Protein AF-A0AAF0TPI8-F1 (afdb_monomer_lite)

Secondary structure (DSSP, 8-state):
-HHHH----PPPP-TTSPPPHHHHHHHHHHHH-TT-HHHHHHHHHHHHHHHHHH-HHHHHHHHHHHHHHHHHHHHTT-

Foldseek 3Di:
DVVVLLQADDQDADPVRHGDPVSVVVRCCCQPPPPRPSVVSNVVSNVVCCCQVVPPCNVVVVVVVVVVVVVVVVVVVD

Structure (mmCIF, N/CA/C/O backbone):
data_AF-A0AAF0TPI8-F1
#
_entry.id   AF-A0AAF0TPI8-F1
#
loop_
_atom_site.group_PDB
_atom_site.id
_atom_site.type_symbol
_atom_site.label_atom_id
_atom_site.label_alt_id
_atom_site.label_comp_id
_atom_site.label_asym_id
_atom_site.label_entity_id
_atom_site.label_seq_id
_atom_site.pdbx_PDB_ins_code
_atom_site.Cartn_x
_atom_site.Cartn_y
_atom_site.Cartn_z
_atom_site.occupancy
_atom_site.B_iso_or_equiv
_atom_site.auth_seq_id
_atom_site.auth_comp_id
_atom_site.auth_asym_id
_atom_site.auth_atom_id
_atom_site.pdbx_PDB_model_num
ATOM 1 N N . MET A 1 1 ? 0.218 10.872 -7.392 1.00 42.06 1 MET A N 1
ATOM 2 C CA . MET A 1 1 ? 0.013 9.456 -7.789 1.00 42.06 1 MET A CA 1
ATOM 3 C C . MET A 1 1 ? -0.650 8.630 -6.689 1.00 42.06 1 MET A C 1
ATOM 5 O O . MET A 1 1 ? -1.527 7.841 -7.012 1.00 42.06 1 MET A O 1
ATOM 9 N N . GLU A 1 2 ? -0.302 8.829 -5.414 1.00 47.12 2 GLU A N 1
ATOM 10 C CA . GLU A 1 2 ? -0.821 8.042 -4.276 1.00 47.12 2 GLU A CA 1
ATOM 11 C C . GLU A 1 2 ? -2.356 8.010 -4.166 1.00 47.12 2 GLU A C 1
ATOM 13 O O . GLU A 1 2 ? -2.936 6.951 -3.933 1.00 47.12 2 GLU A O 1
ATOM 18 N N . GLN A 1 3 ? -3.034 9.122 -4.462 1.00 56.88 3 GLN A N 1
ATOM 19 C CA . GLN A 1 3 ? -4.500 9.204 -4.391 1.00 56.88 3 GLN A CA 1
ATOM 20 C C . GLN A 1 3 ? -5.237 8.386 -5.472 1.00 56.88 3 GLN A C 1
ATOM 22 O O . GLN A 1 3 ? -6.421 8.091 -5.313 1.00 56.88 3 GLN A O 1
ATOM 27 N N . HIS A 1 4 ? -4.567 7.981 -6.560 1.00 71.69 4 HIS A N 1
ATOM 28 C CA . HIS A 1 4 ? -5.207 7.210 -7.636 1.00 71.69 4 HIS A CA 1
ATOM 29 C C . HIS A 1 4 ? -5.125 5.699 -7.424 1.00 71.69 4 HIS A C 1
ATOM 31 O O . HIS A 1 4 ? -6.013 4.976 -7.873 1.00 71.69 4 HIS A O 1
ATOM 37 N N . LEU A 1 5 ? -4.085 5.219 -6.735 1.00 86.75 5 LEU A N 1
ATOM 38 C CA . LEU A 1 5 ? -3.851 3.785 -6.575 1.00 86.75 5 LEU A CA 1
ATOM 39 C C . LEU A 1 5 ? -4.759 3.157 -5.522 1.00 86.75 5 LEU A C 1
ATOM 41 O O . LEU A 1 5 ? -5.006 1.965 -5.615 1.00 86.75 5 LEU A O 1
ATOM 45 N N . LYS A 1 6 ? -5.253 3.926 -4.540 1.00 90.12 6 LYS A N 1
ATOM 46 C CA . LYS A 1 6 ? -6.160 3.449 -3.475 1.00 90.12 6 LYS A CA 1
ATOM 47 C C . LYS A 1 6 ? -5.666 2.174 -2.765 1.00 90.12 6 LYS A C 1
ATOM 49 O O . LYS A 1 6 ? -6.454 1.301 -2.420 1.00 90.12 6 LYS A O 1
ATOM 54 N N . VAL A 1 7 ? -4.353 2.065 -2.555 1.00 92.19 7 VAL A N 1
ATOM 55 C CA . VAL A 1 7 ? -3.694 0.904 -1.918 1.00 92.19 7 VAL A CA 1
ATOM 56 C C . VAL A 1 7 ? -3.443 1.082 -0.418 1.00 92.19 7 VAL A C 1
ATOM 58 O O . VAL A 1 7 ? -2.881 0.195 0.218 1.00 92.19 7 VAL A O 1
ATOM 61 N N . GLY A 1 8 ? -3.853 2.211 0.159 1.00 93.00 8 GLY A N 1
ATOM 62 C CA . GLY A 1 8 ? -3.655 2.520 1.569 1.00 93.00 8 GLY A CA 1
ATOM 63 C C . GLY A 1 8 ? -4.512 3.694 2.026 1.00 93.00 8 GLY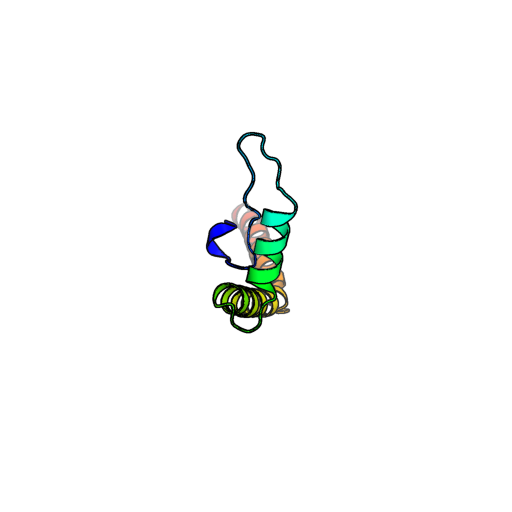 A C 1
ATOM 64 O O . GLY A 1 8 ? -5.257 4.277 1.237 1.00 93.00 8 GLY A O 1
ATOM 65 N N . VAL A 1 9 ? -4.395 4.019 3.311 1.00 94.12 9 VAL A N 1
ATOM 66 C CA . VAL A 1 9 ? -5.031 5.181 3.938 1.00 94.12 9 VAL A CA 1
ATOM 67 C C . VAL A 1 9 ? -3.960 6.043 4.589 1.00 94.12 9 VAL A C 1
ATOM 69 O O . VAL A 1 9 ? -2.959 5.524 5.083 1.00 94.12 9 VAL A O 1
ATOM 72 N N . GLU A 1 10 ? -4.186 7.347 4.601 1.00 93.50 10 GLU A N 1
ATOM 73 C CA . GLU A 1 10 ? -3.333 8.297 5.302 1.00 93.50 10 GLU A CA 1
ATOM 74 C C . GLU A 1 10 ? -3.885 8.554 6.708 1.00 93.50 10 GLU A C 1
ATOM 76 O O . GLU A 1 10 ? -5.099 8.548 6.927 1.00 93.50 10 GLU A O 1
ATOM 81 N N . VAL A 1 11 ? -2.990 8.734 7.680 1.00 95.88 11 VAL A N 1
ATOM 82 C CA . VAL A 1 11 ? -3.379 9.096 9.045 1.00 95.88 11 VAL A CA 1
ATOM 83 C C . VAL A 1 11 ? -3.559 10.606 9.099 1.00 95.88 11 VAL A C 1
ATOM 85 O O . VAL A 1 11 ? -2.628 11.341 8.786 1.00 95.88 11 VAL A O 1
ATOM 88 N N . GLU A 1 12 ? -4.731 11.064 9.536 1.00 94.50 12 GLU A N 1
ATOM 89 C CA . GLU A 1 12 ? -4.979 12.491 9.743 1.00 94.50 12 GLU A CA 1
ATOM 90 C C . GLU A 1 12 ? -4.012 13.066 10.785 1.00 94.50 12 GLU A C 1
ATOM 92 O O . GLU A 1 12 ? -3.921 12.577 11.921 1.00 94.50 12 GLU A O 1
ATOM 97 N N . LYS A 1 13 ? -3.315 14.127 10.389 1.00 94.44 13 LYS A N 1
ATOM 98 C CA . LYS A 1 13 ? -2.410 14.898 11.236 1.00 94.44 13 LYS A CA 1
ATOM 99 C C . LYS A 1 13 ? -3.062 16.208 11.668 1.00 94.44 13 LYS A C 1
ATOM 101 O O . LYS A 1 13 ? -3.984 16.695 11.016 1.00 94.44 13 LYS A O 1
ATOM 106 N N . ASP A 1 14 ? -2.591 16.748 12.781 1.00 90.75 14 ASP A N 1
ATOM 107 C CA . ASP A 1 14 ? -2.965 18.071 13.258 1.00 90.75 14 ASP A CA 1
ATOM 108 C C . ASP A 1 14 ? -2.207 19.185 12.514 1.00 90.75 14 ASP A C 1
ATOM 110 O O . ASP A 1 14 ? -1.410 18.955 11.602 1.00 90.75 14 ASP A O 1
ATOM 114 N N . GLU A 1 15 ? -2.469 20.422 12.921 1.00 88.81 15 GLU A N 1
ATOM 115 C CA . GLU A 1 15 ? -1.852 21.638 12.388 1.00 88.81 15 GLU A CA 1
ATOM 116 C C . GLU A 1 15 ? -0.326 21.729 12.594 1.00 88.81 15 GLU A C 1
ATOM 118 O O . GLU A 1 15 ? 0.331 22.509 11.906 1.00 88.81 15 GLU A O 1
ATOM 123 N N . ASN A 1 16 ? 0.256 20.898 13.466 1.00 92.50 16 ASN A N 1
ATOM 124 C CA . ASN A 1 16 ? 1.702 20.782 13.679 1.00 92.50 16 ASN A CA 1
ATOM 125 C C . ASN A 1 16 ? 2.323 19.597 12.913 1.00 92.50 16 ASN A C 1
ATOM 127 O O . ASN A 1 16 ? 3.461 19.219 13.196 1.00 92.50 16 ASN A O 1
ATOM 131 N N . ASP A 1 17 ? 1.589 18.994 11.972 1.00 89.81 17 ASP A N 1
ATOM 132 C CA . ASP A 1 17 ? 1.990 17.797 11.216 1.00 89.81 17 ASP A CA 1
ATOM 133 C C . ASP A 1 17 ? 2.255 16.564 12.113 1.00 89.81 17 ASP A C 1
ATOM 135 O O . ASP A 1 17 ? 2.961 15.623 11.734 1.00 89.81 17 ASP A O 1
ATOM 139 N N . LEU A 1 18 ? 1.653 16.529 13.307 1.00 94.12 18 LEU A N 1
ATOM 140 C CA . LEU A 1 18 ? 1.710 15.403 14.240 1.00 94.12 18 LEU A CA 1
ATOM 141 C C . LEU A 1 18 ? 0.413 14.593 14.177 1.00 94.12 18 LEU A C 1
ATOM 143 O O . LEU A 1 18 ? -0.682 15.136 14.066 1.00 94.12 18 LEU A O 1
ATOM 147 N N . PHE A 1 19 ? 0.514 13.267 14.279 1.00 95.06 19 PHE A N 1
ATOM 148 C CA . PHE A 1 19 ? -0.665 12.414 14.440 1.00 95.06 19 PHE A CA 1
ATOM 149 C C . PHE A 1 19 ? -0.848 12.014 15.903 1.00 95.06 19 PHE A C 1
ATOM 151 O O . PHE A 1 19 ? 0.108 11.752 16.635 1.00 95.06 19 PHE A O 1
ATOM 158 N N . THR A 1 20 ? -2.105 11.906 16.318 1.00 95.88 20 THR A N 1
ATOM 159 C CA . THR A 1 20 ? -2.468 11.400 17.641 1.00 95.88 20 THR A CA 1
ATOM 160 C C . THR A 1 20 ? -2.622 9.882 17.619 1.00 95.88 20 THR A C 1
ATOM 162 O O . THR A 1 20 ? -2.833 9.256 16.570 1.00 95.88 20 THR A O 1
ATOM 165 N N . LYS A 1 21 ? -2.569 9.260 18.800 1.00 96.69 21 LYS A N 1
ATOM 166 C CA . LYS A 1 21 ? -2.854 7.826 18.950 1.00 96.69 21 LYS A CA 1
ATOM 167 C C . LYS A 1 21 ? -4.268 7.493 18.464 1.00 96.69 21 LYS A C 1
ATOM 169 O O . LYS A 1 21 ? -4.493 6.429 17.889 1.00 96.69 21 LYS A O 1
ATOM 174 N N . GLU A 1 22 ? -5.211 8.401 18.677 1.00 96.88 22 GLU A N 1
ATOM 175 C CA . GLU A 1 22 ? -6.611 8.275 18.287 1.00 96.88 22 GLU A CA 1
ATOM 176 C C . GLU A 1 22 ? -6.751 8.248 16.764 1.00 96.88 22 GLU A C 1
ATOM 178 O O . GLU A 1 22 ? -7.419 7.358 16.234 1.00 96.88 22 GLU A O 1
ATOM 183 N N . ASN A 1 23 ? -6.084 9.160 16.052 1.00 96.38 23 ASN A N 1
ATOM 184 C CA . ASN A 1 23 ? -6.116 9.201 14.588 1.00 96.38 23 ASN A CA 1
ATOM 185 C C . ASN A 1 23 ? -5.436 7.975 13.975 1.00 96.38 23 ASN A C 1
ATOM 187 O O . ASN A 1 23 ? -5.987 7.362 13.058 1.00 96.38 23 ASN A O 1
ATOM 191 N N . LEU A 1 24 ? -4.306 7.536 14.539 1.00 96.75 24 LEU A N 1
ATOM 192 C CA . LEU A 1 24 ? -3.666 6.289 14.122 1.00 96.75 24 LEU A CA 1
ATOM 193 C C . LEU A 1 24 ? -4.594 5.082 14.334 1.00 96.75 24 LEU A C 1
ATOM 195 O O . LEU A 1 24 ? -4.744 4.245 13.446 1.00 96.75 24 LEU A O 1
ATOM 199 N N . CYS A 1 25 ? -5.260 4.998 15.490 1.00 97.56 25 CYS A N 1
ATOM 200 C CA . CYS A 1 25 ? -6.205 3.921 15.783 1.00 97.56 25 CYS A CA 1
ATOM 201 C C . CYS A 1 25 ? -7.374 3.898 14.787 1.00 97.56 25 CYS A C 1
ATOM 203 O O . CYS A 1 25 ? -7.749 2.821 14.319 1.00 97.56 25 CYS A O 1
ATOM 205 N N . LYS A 1 26 ? -7.920 5.066 14.421 1.00 96.75 26 LYS A N 1
ATOM 206 C CA . LYS A 1 26 ? -8.963 5.183 13.389 1.00 96.75 26 LYS A CA 1
ATOM 207 C C . LYS A 1 26 ? -8.474 4.677 12.033 1.00 96.75 26 LYS A C 1
ATOM 209 O O . LYS A 1 26 ? -9.180 3.890 11.411 1.00 96.75 26 LYS A O 1
ATOM 214 N N . ALA A 1 27 ? -7.276 5.067 11.598 1.00 96.94 27 ALA A N 1
ATOM 215 C CA . ALA A 1 27 ? -6.706 4.619 10.327 1.00 96.94 27 ALA A CA 1
ATOM 216 C C . ALA A 1 27 ? -6.491 3.095 10.293 1.00 96.94 27 ALA A C 1
ATOM 218 O O . ALA A 1 27 ? -6.872 2.434 9.327 1.00 96.94 27 ALA A O 1
ATOM 219 N N . VAL A 1 28 ? -5.966 2.512 11.377 1.00 97.00 28 VAL A N 1
ATOM 220 C CA . VAL A 1 28 ? -5.802 1.054 11.497 1.00 97.00 28 VAL A CA 1
ATOM 221 C C . VAL A 1 28 ? -7.154 0.343 11.414 1.00 97.00 28 VAL A C 1
ATOM 223 O O . VAL A 1 28 ? -7.299 -0.590 10.626 1.00 97.00 28 VAL A O 1
ATOM 226 N N . LYS A 1 29 ? -8.161 0.795 12.170 1.00 97.19 29 LYS A N 1
ATOM 227 C CA . LYS A 1 29 ? -9.524 0.233 12.113 1.00 97.19 29 LYS A CA 1
ATOM 228 C C . LYS A 1 29 ? -10.132 0.348 10.719 1.00 97.19 29 LYS A C 1
ATOM 230 O O . LYS A 1 29 ? -10.661 -0.625 10.198 1.00 97.19 29 LYS A O 1
ATOM 235 N N . CYS A 1 30 ? -9.959 1.497 10.071 1.00 96.62 30 CYS A N 1
ATOM 236 C CA . CYS A 1 30 ? -10.426 1.746 8.712 1.00 96.62 30 CYS A CA 1
ATOM 237 C C . CYS A 1 30 ? -9.910 0.698 7.706 1.00 96.62 30 CYS A C 1
ATOM 239 O O . CYS A 1 30 ? -10.654 0.282 6.821 1.00 96.62 30 CYS A O 1
ATOM 241 N N . VAL A 1 31 ? -8.677 0.209 7.856 1.00 95.69 31 VAL A N 1
ATOM 242 C CA . VAL A 1 31 ? -8.115 -0.837 6.979 1.00 95.69 31 VAL A CA 1
ATOM 243 C C . VAL A 1 31 ? -8.465 -2.256 7.445 1.00 95.69 31 VAL A C 1
ATOM 245 O O . VAL A 1 31 ? -8.650 -3.160 6.622 1.00 95.69 31 VAL A O 1
ATOM 248 N N . MET A 1 32 ? -8.524 -2.477 8.758 1.00 95.56 32 MET A N 1
ATOM 249 C CA . MET A 1 32 ? -8.539 -3.822 9.343 1.00 95.56 32 MET A CA 1
ATOM 250 C C . MET A 1 32 ? -9.933 -4.344 9.690 1.00 95.56 32 MET A C 1
ATOM 252 O O . MET A 1 32 ? -10.124 -5.564 9.676 1.00 95.56 32 MET A O 1
ATOM 256 N N . ASP A 1 33 ? -10.900 -3.466 9.959 1.00 96.81 33 ASP A N 1
ATOM 257 C CA . ASP A 1 33 ? -12.263 -3.864 10.306 1.00 96.81 33 ASP A CA 1
ATOM 258 C C . ASP A 1 33 ? -12.927 -4.596 9.132 1.00 96.81 33 ASP A C 1
ATOM 260 O O . ASP A 1 33 ? -12.843 -4.181 7.974 1.00 96.81 33 ASP A O 1
ATOM 264 N N . LYS A 1 34 ? -13.595 -5.716 9.434 1.00 94.19 34 LYS A N 1
ATOM 265 C CA . LYS A 1 34 ? -14.199 -6.597 8.419 1.00 94.19 34 LYS A CA 1
ATOM 266 C C . LYS A 1 34 ? -15.335 -5.925 7.650 1.00 94.19 34 LYS A C 1
ATOM 268 O O . LYS A 1 34 ? -15.506 -6.210 6.471 1.00 94.19 34 LYS A O 1
ATOM 273 N N . ASP A 1 35 ? -16.045 -5.018 8.311 1.00 95.94 35 ASP A N 1
ATOM 274 C CA . ASP A 1 35 ? -17.188 -4.296 7.749 1.00 95.94 35 ASP A CA 1
ATOM 275 C C . ASP A 1 35 ? -16.782 -2.944 7.134 1.00 95.94 35 ASP A C 1
ATOM 277 O O . ASP A 1 35 ? -17.626 -2.188 6.650 1.00 95.94 35 ASP A O 1
ATOM 281 N N . SER A 1 36 ? -15.483 -2.615 7.132 1.00 96.50 36 SER A N 1
ATOM 282 C CA . SER A 1 36 ? -14.995 -1.375 6.538 1.00 96.50 36 SER A CA 1
ATOM 283 C C . SER A 1 36 ? -14.987 -1.458 5.012 1.00 96.50 36 SER A C 1
ATOM 285 O O . SER A 1 36 ? -14.207 -2.201 4.410 1.00 96.50 36 SER A O 1
ATOM 287 N N . GLN A 1 37 ? -15.800 -0.615 4.372 1.00 95.75 37 GLN A N 1
ATOM 288 C CA . GLN A 1 37 ? -15.809 -0.454 2.914 1.00 95.75 37 GLN A CA 1
ATOM 289 C C . GLN A 1 37 ? -14.452 0.028 2.382 1.00 95.75 37 GLN A C 1
ATOM 291 O O . GL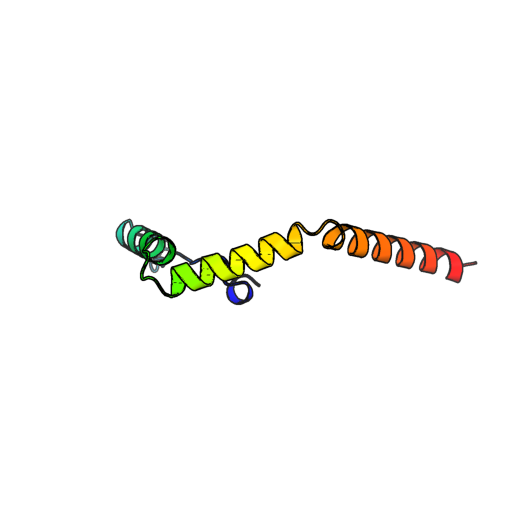N A 1 37 ? -14.003 -0.419 1.327 1.00 95.75 37 GLN A O 1
ATOM 296 N N . ILE A 1 38 ? -13.771 0.904 3.129 1.00 94.56 38 ILE A N 1
ATOM 297 C CA . ILE A 1 38 ? -12.434 1.389 2.769 1.00 94.56 38 ILE A CA 1
ATOM 298 C C . ILE A 1 38 ? -11.423 0.244 2.866 1.00 94.56 38 ILE A C 1
ATOM 300 O O . ILE A 1 38 ? -10.626 0.054 1.951 1.00 94.56 38 ILE A O 1
ATOM 304 N N . GLY A 1 39 ? -11.494 -0.565 3.926 1.00 96.00 39 GLY A N 1
ATOM 305 C CA . GLY A 1 39 ? -10.632 -1.734 4.095 1.00 96.00 39 GLY A CA 1
ATOM 306 C C . GLY A 1 39 ? -10.811 -2.759 2.974 1.00 96.00 39 GLY A C 1
ATOM 307 O O . GLY A 1 39 ? -9.825 -3.298 2.470 1.00 96.00 39 GLY A O 1
ATOM 308 N N . PHE A 1 40 ? -12.051 -2.992 2.533 1.00 95.75 40 PHE A N 1
ATOM 309 C CA . PHE A 1 40 ? -12.342 -3.832 1.369 1.00 95.75 40 PHE A CA 1
ATOM 310 C C . PHE A 1 40 ? -11.718 -3.264 0.086 1.00 95.75 40 PHE A C 1
ATOM 312 O O . PHE A 1 40 ? -10.967 -3.966 -0.592 1.00 95.75 40 PHE A O 1
ATOM 319 N N . LEU A 1 41 ? -11.953 -1.980 -0.202 1.00 94.88 41 LEU A N 1
ATOM 320 C CA . LEU A 1 41 ? -11.430 -1.301 -1.390 1.00 94.88 41 LEU A CA 1
ATOM 321 C C . LEU A 1 41 ? -9.898 -1.328 -1.450 1.00 94.88 41 LEU A C 1
ATOM 323 O O . LEU A 1 41 ? -9.323 -1.614 -2.503 1.00 94.88 41 LEU A O 1
ATOM 327 N N . VAL A 1 42 ? -9.239 -1.059 -0.321 1.00 94.69 42 VAL A N 1
ATOM 328 C CA . VAL A 1 42 ? -7.778 -1.094 -0.204 1.00 94.69 42 VAL A CA 1
ATOM 329 C C . VAL A 1 42 ? -7.248 -2.495 -0.498 1.00 94.69 42 VAL A C 1
ATOM 331 O O . VAL A 1 42 ? -6.326 -2.639 -1.299 1.00 94.69 42 VAL A O 1
ATOM 334 N N . LYS A 1 43 ? -7.848 -3.542 0.083 1.00 94.69 43 LYS A N 1
ATOM 335 C CA . LYS A 1 43 ? -7.429 -4.937 -0.144 1.00 94.69 43 LYS A CA 1
ATOM 336 C C . LYS A 1 43 ? -7.618 -5.367 -1.595 1.00 94.69 43 LYS A C 1
ATOM 338 O O . LYS A 1 43 ? -6.701 -5.948 -2.174 1.00 94.69 43 LYS A O 1
ATOM 343 N N . GLU A 1 44 ? -8.772 -5.067 -2.186 1.00 95.19 44 GLU A N 1
ATOM 344 C CA . GLU A 1 44 ? -9.066 -5.404 -3.582 1.00 95.19 44 GLU A CA 1
ATOM 345 C C . GLU A 1 44 ? -8.084 -4.706 -4.528 1.00 95.19 44 GLU A C 1
ATOM 347 O O . GLU A 1 44 ? -7.497 -5.332 -5.414 1.00 95.19 44 GLU A O 1
ATOM 352 N N . THR A 1 45 ? -7.848 -3.413 -4.312 1.00 94.75 45 THR A N 1
ATOM 353 C CA . THR A 1 45 ? -6.967 -2.637 -5.185 1.00 94.75 45 THR A CA 1
ATOM 354 C C . THR A 1 45 ? -5.507 -3.050 -5.006 1.00 94.75 45 THR A C 1
ATOM 356 O O . THR A 1 45 ? -4.797 -3.239 -5.992 1.00 94.75 45 THR A O 1
ATOM 359 N N . HIS A 1 46 ? -5.065 -3.300 -3.771 1.00 94.25 46 HIS A N 1
ATOM 360 C CA . HIS A 1 46 ? -3.734 -3.838 -3.494 1.00 94.25 46 HIS A CA 1
ATOM 361 C C . HIS A 1 46 ? -3.522 -5.214 -4.146 1.00 94.25 46 HIS A C 1
ATOM 363 O O . HIS A 1 46 ? -2.443 -5.482 -4.671 1.00 94.25 46 HIS A O 1
ATOM 369 N N . MET A 1 47 ? -4.532 -6.092 -4.154 1.00 95.44 47 MET A N 1
ATOM 370 C CA . MET A 1 47 ? -4.450 -7.390 -4.833 1.00 95.44 47 MET A CA 1
ATOM 371 C C . MET A 1 47 ? -4.260 -7.228 -6.346 1.00 95.44 47 MET A C 1
ATOM 373 O O . MET A 1 47 ? -3.357 -7.852 -6.901 1.00 95.44 47 MET A O 1
ATOM 377 N N . LYS A 1 48 ? -5.034 -6.344 -6.990 1.00 94.31 48 LYS A N 1
ATOM 378 C CA . LYS A 1 48 ? -4.899 -6.044 -8.428 1.00 94.31 48 LYS A CA 1
ATOM 379 C C . LYS A 1 48 ? -3.505 -5.524 -8.778 1.00 94.31 48 LYS A C 1
ATOM 381 O O . LYS A 1 48 ? -2.885 -6.007 -9.721 1.00 94.31 48 LYS A O 1
ATOM 386 N N . TRP A 1 49 ? -2.986 -4.571 -8.002 1.00 93.44 49 TRP A N 1
ATOM 387 C CA . TRP A 1 49 ? -1.635 -4.047 -8.223 1.00 93.44 49 TRP A CA 1
ATOM 388 C C . TRP A 1 49 ? -0.564 -5.100 -7.982 1.00 93.44 49 TRP A C 1
ATOM 390 O O . TRP A 1 49 ? 0.378 -5.190 -8.762 1.00 93.44 49 TRP A O 1
ATOM 400 N N . LYS A 1 50 ? -0.715 -5.932 -6.947 1.00 93.44 50 LYS A N 1
ATOM 401 C CA . LYS A 1 50 ? 0.210 -7.036 -6.698 1.00 93.44 50 LYS A CA 1
ATOM 402 C C . LYS A 1 50 ? 0.256 -7.991 -7.888 1.00 93.44 50 LYS A C 1
ATOM 404 O O . LYS A 1 50 ? 1.352 -8.345 -8.304 1.00 93.44 50 LYS A O 1
ATOM 409 N N . GLU A 1 51 ? -0.890 -8.393 -8.427 1.00 94.44 51 GLU A N 1
ATOM 410 C CA . GLU A 1 51 ? -0.963 -9.282 -9.592 1.00 94.44 51 GLU A CA 1
ATOM 411 C C . GLU A 1 51 ? -0.303 -8.655 -10.825 1.00 94.44 51 GLU A C 1
ATOM 413 O O . GLU A 1 51 ? 0.566 -9.276 -11.435 1.00 94.44 51 GLU A O 1
ATOM 418 N N . LEU A 1 52 ? -0.639 -7.399 -11.135 1.00 91.94 52 LEU A N 1
ATOM 419 C CA . LEU A 1 52 ? -0.069 -6.684 -12.277 1.00 91.94 52 LEU A CA 1
ATOM 420 C C . LEU A 1 52 ? 1.452 -6.534 -12.160 1.00 91.94 52 LEU A C 1
ATOM 422 O O . LEU A 1 52 ? 2.178 -6.855 -13.097 1.00 91.94 52 LEU A O 1
ATOM 426 N N . LEU A 1 53 ? 1.936 -6.062 -11.010 1.00 91.12 53 LEU A N 1
ATOM 427 C CA . LEU A 1 53 ? 3.355 -5.772 -10.787 1.00 91.12 53 LEU A CA 1
ATOM 428 C C . LEU A 1 53 ? 4.197 -7.037 -10.598 1.00 91.12 53 LEU A C 1
ATOM 430 O O . 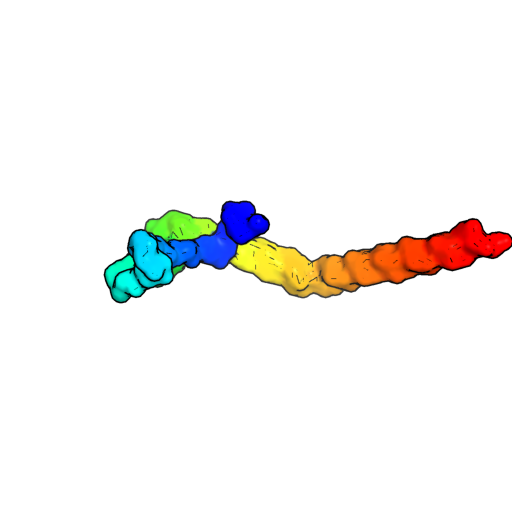LEU A 1 53 ? 5.389 -7.020 -10.889 1.00 91.12 53 LEU A O 1
ATOM 434 N N . SER A 1 54 ? 3.592 -8.130 -10.124 1.00 91.94 54 SER A N 1
ATOM 435 C CA . SER A 1 54 ? 4.265 -9.432 -10.010 1.00 91.94 54 SER A CA 1
ATOM 436 C C . SER A 1 54 ? 4.201 -10.240 -11.307 1.00 91.94 54 SER A C 1
ATOM 438 O O . SER A 1 54 ? 4.808 -11.308 -11.376 1.00 91.94 54 SER A O 1
ATOM 440 N N . SER A 1 55 ? 3.466 -9.769 -12.323 1.00 93.75 55 SER A N 1
ATOM 441 C CA . SER A 1 55 ? 3.423 -10.424 -13.627 1.00 93.75 55 SER A CA 1
ATOM 442 C C . SER A 1 55 ? 4.840 -10.496 -14.208 1.00 93.75 55 SER A C 1
ATOM 444 O O . SER A 1 55 ? 5.476 -9.448 -14.372 1.00 93.75 55 SER A O 1
ATOM 446 N N . PRO A 1 56 ? 5.337 -11.695 -14.575 1.00 89.81 56 PRO A N 1
ATOM 447 C CA . PRO A 1 56 ? 6.690 -11.867 -15.105 1.00 89.81 56 PRO A CA 1
ATOM 448 C C . PRO A 1 56 ? 6.976 -10.996 -16.329 1.00 89.81 56 PRO A C 1
ATOM 450 O O . PRO A 1 56 ? 8.120 -10.632 -16.573 1.00 89.81 56 PRO A O 1
ATOM 453 N N . THR A 1 57 ? 5.931 -10.661 -17.088 1.00 92.56 57 THR A N 1
ATOM 454 C CA . THR A 1 57 ? 6.035 -9.922 -18.346 1.00 92.56 57 THR A CA 1
ATOM 455 C C . THR A 1 57 ? 5.940 -8.412 -18.173 1.00 92.56 57 THR A C 1
ATOM 457 O O . THR A 1 57 ? 6.341 -7.679 -19.070 1.00 92.56 57 THR A O 1
ATOM 460 N N . PHE A 1 58 ? 5.412 -7.915 -17.049 1.00 91.88 58 PHE A N 1
ATOM 461 C CA . PHE A 1 58 ? 5.147 -6.483 -16.898 1.00 91.88 58 PHE A CA 1
ATOM 462 C C . PHE A 1 58 ? 6.448 -5.673 -16.923 1.00 91.88 58 PHE A C 1
ATOM 464 O O . PHE A 1 58 ? 6.621 -4.801 -17.772 1.00 91.88 58 PHE A O 1
ATOM 471 N N . MET A 1 59 ? 7.393 -6.006 -16.040 1.00 90.44 59 MET A N 1
ATOM 472 C CA . MET A 1 59 ? 8.678 -5.304 -15.965 1.00 90.44 59 MET A CA 1
ATOM 473 C C . MET A 1 59 ? 9.596 -5.652 -17.139 1.00 90.44 59 MET A C 1
ATOM 475 O O . MET A 1 59 ? 10.255 -4.760 -17.672 1.00 90.44 59 MET A O 1
ATOM 479 N N . SER A 1 60 ? 9.631 -6.923 -17.561 1.00 93.88 60 SER A N 1
ATOM 480 C CA . SER A 1 60 ? 10.513 -7.350 -18.652 1.00 93.88 60 SER A CA 1
ATOM 481 C C . SER A 1 60 ? 10.160 -6.645 -19.957 1.00 93.88 60 SER A C 1
ATOM 483 O O . SER A 1 60 ? 11.041 -6.069 -20.577 1.00 93.88 60 SER A O 1
ATOM 485 N N . ASN A 1 61 ? 8.873 -6.564 -20.317 1.00 95.31 61 ASN A N 1
ATOM 486 C CA . ASN A 1 61 ? 8.450 -5.926 -21.565 1.00 95.31 61 ASN A CA 1
ATOM 487 C C . ASN A 1 61 ? 8.806 -4.434 -21.610 1.00 95.31 61 ASN A C 1
ATOM 489 O O . ASN A 1 61 ? 9.150 -3.921 -22.672 1.00 95.31 61 ASN A O 1
ATOM 493 N N . TYR A 1 62 ? 8.729 -3.733 -20.474 1.00 93.50 62 TYR A N 1
ATOM 494 C CA . TYR A 1 62 ? 9.146 -2.331 -20.391 1.00 93.50 62 TYR A CA 1
ATOM 495 C C . TYR A 1 62 ? 10.646 -2.174 -20.650 1.00 93.50 62 TYR A C 1
ATOM 497 O O . TYR A 1 62 ? 11.046 -1.309 -21.430 1.00 93.50 62 TYR A O 1
ATOM 505 N N . ILE A 1 63 ? 11.469 -3.019 -20.024 1.00 95.38 63 ILE A N 1
ATOM 506 C CA . ILE A 1 63 ? 12.925 -2.998 -20.202 1.00 95.38 63 ILE A CA 1
ATOM 507 C C . ILE A 1 63 ? 13.295 -3.407 -21.634 1.00 95.38 63 ILE A C 1
ATOM 509 O O . ILE A 1 63 ? 14.099 -2.730 -22.270 1.00 95.38 63 ILE A O 1
ATOM 513 N N . ASP A 1 64 ? 12.675 -4.456 -22.169 1.00 96.56 64 ASP A N 1
ATOM 514 C CA . ASP A 1 64 ? 12.927 -4.960 -23.520 1.00 96.56 64 ASP A CA 1
ATOM 515 C C . ASP A 1 64 ? 12.568 -3.918 -24.587 1.00 96.56 64 ASP A C 1
ATOM 517 O O . ASP A 1 64 ? 13.344 -3.685 -25.517 1.00 96.56 64 ASP A O 1
ATOM 521 N N . ASN A 1 65 ? 11.425 -3.238 -24.438 1.00 96.75 65 ASN A N 1
ATOM 522 C CA . ASN A 1 65 ? 11.041 -2.148 -25.335 1.00 96.75 65 ASN A CA 1
ATOM 523 C C . ASN A 1 65 ? 12.021 -0.980 -25.248 1.00 96.75 65 ASN A C 1
ATOM 525 O O . ASN A 1 65 ? 12.450 -0.478 -26.285 1.00 96.75 65 ASN A O 1
ATOM 529 N N . PHE A 1 66 ? 12.427 -0.590 -24.040 1.00 96.56 66 PHE A N 1
ATOM 530 C CA . PHE A 1 66 ? 13.416 0.469 -23.858 1.00 96.56 66 PHE A CA 1
ATOM 531 C C . PHE A 1 66 ? 14.756 0.122 -24.527 1.00 96.56 66 PHE A C 1
ATOM 533 O O . PHE A 1 66 ? 15.313 0.932 -25.266 1.00 96.56 66 PHE A O 1
ATOM 540 N N . ILE A 1 67 ? 15.252 -1.109 -24.355 1.00 96.75 67 ILE A N 1
ATOM 541 C CA . ILE A 1 67 ? 16.465 -1.599 -25.032 1.00 96.75 67 ILE A CA 1
ATOM 542 C C . ILE A 1 67 ? 16.296 -1.560 -26.556 1.00 96.75 67 ILE A C 1
ATOM 544 O O . ILE A 1 67 ? 17.209 -1.150 -27.276 1.00 96.75 67 ILE A O 1
ATOM 548 N N . LYS A 1 68 ? 15.135 -1.974 -27.071 1.00 96.56 68 LYS A N 1
ATOM 549 C CA . LYS A 1 68 ? 14.840 -1.950 -28.508 1.00 96.56 68 LYS A CA 1
ATOM 550 C C . LYS A 1 68 ? 14.851 -0.529 -29.072 1.00 96.56 68 LYS A C 1
ATOM 552 O O . LYS A 1 68 ? 15.413 -0.321 -30.146 1.00 96.56 68 LYS A O 1
ATOM 557 N N . GLU A 1 69 ? 14.274 0.435 -28.361 1.00 96.44 69 GLU A N 1
ATOM 558 C CA . GLU A 1 69 ? 14.305 1.851 -28.745 1.00 96.44 69 GLU A CA 1
ATOM 559 C C . GLU A 1 69 ? 15.740 2.389 -28.774 1.00 96.44 69 GLU A C 1
ATOM 561 O O . GLU A 1 69 ? 16.139 3.012 -29.758 1.00 96.44 69 GLU A O 1
ATOM 566 N N . LEU A 1 70 ? 16.559 2.0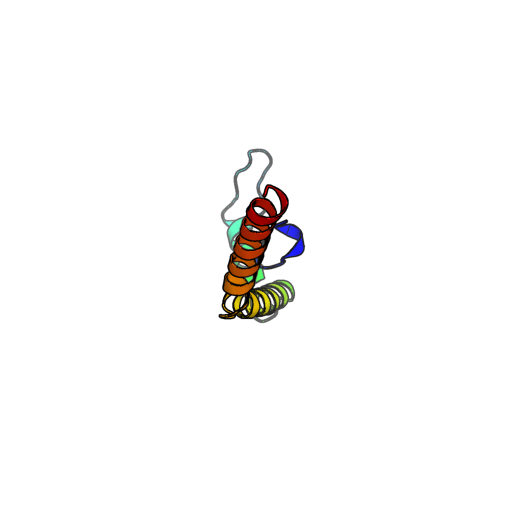66 -27.766 1.00 96.19 70 LEU A N 1
ATOM 567 C CA . LEU A 1 70 ? 17.978 2.439 -27.747 1.00 96.19 70 LEU A CA 1
ATOM 568 C C . LEU A 1 70 ? 18.756 1.865 -28.938 1.00 96.19 70 LEU A C 1
ATOM 570 O O . LEU A 1 70 ? 19.553 2.578 -29.548 1.00 96.19 70 LEU A O 1
ATOM 574 N N . HIS A 1 71 ? 18.521 0.602 -29.302 1.00 95.75 71 HIS A N 1
ATOM 575 C CA . HIS A 1 71 ? 19.127 0.021 -30.503 1.00 95.75 71 HIS A CA 1
ATOM 576 C C . HIS A 1 71 ? 18.656 0.717 -31.786 1.00 95.75 71 HIS A C 1
ATOM 578 O O . HIS A 1 71 ? 19.470 0.940 -32.679 1.00 95.75 71 HIS A O 1
ATOM 584 N N . GLY A 1 72 ? 17.378 1.100 -31.873 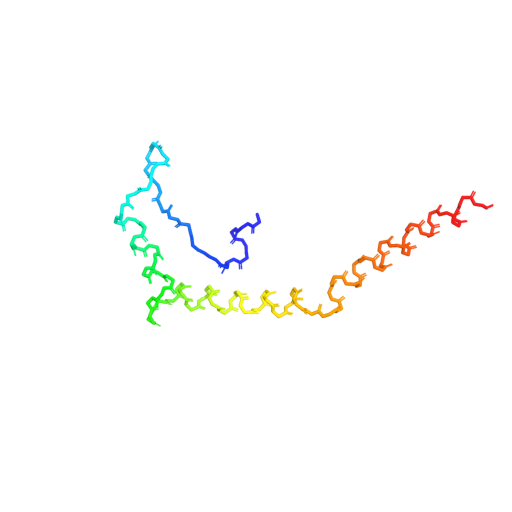1.00 95.50 72 GLY A N 1
ATOM 585 C CA . GLY A 1 72 ? 16.844 1.859 -33.0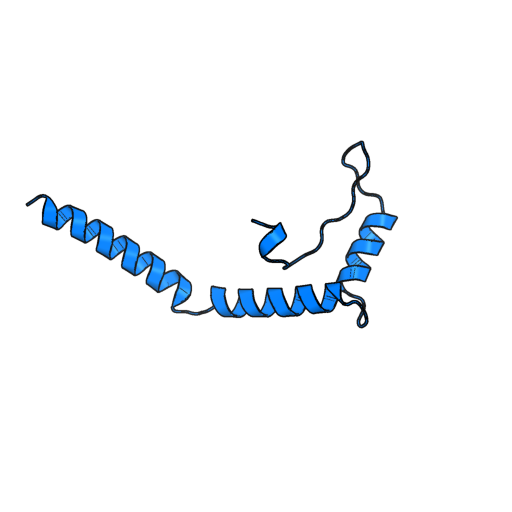09 1.00 95.50 72 GLY A CA 1
ATOM 586 C C . GLY A 1 72 ? 17.601 3.169 -33.245 1.00 95.50 72 GLY A C 1
ATOM 587 O O . GLY A 1 72 ? 18.001 3.453 -34.372 1.00 95.50 72 GLY A O 1
ATOM 588 N N . LEU A 1 73 ? 17.908 3.901 -32.171 1.00 94.50 73 LEU A N 1
ATOM 589 C CA . LEU A 1 73 ? 18.673 5.154 -32.237 1.00 94.50 73 LEU A CA 1
ATOM 590 C C . LEU A 1 73 ? 20.117 4.973 -32.732 1.00 94.50 73 LEU A C 1
ATOM 592 O O . LEU A 1 73 ? 20.702 5.907 -33.279 1.00 94.50 73 LEU A O 1
ATOM 596 N N . LEU A 1 74 ? 20.718 3.797 -32.530 1.00 88.19 74 LEU A N 1
ATOM 597 C CA . LEU A 1 74 ? 22.054 3.484 -33.049 1.00 88.19 74 LEU A CA 1
ATOM 598 C C . LEU A 1 74 ? 22.021 3.164 -34.548 1.00 88.19 74 LEU A C 1
ATOM 600 O O . LEU A 1 74 ? 22.946 3.530 -35.271 1.00 88.19 74 LEU A O 1
ATOM 604 N N . VAL A 1 75 ? 20.954 2.509 -35.014 1.00 79.44 75 VAL A N 1
ATOM 605 C CA . VAL A 1 75 ? 20.783 2.128 -36.424 1.00 79.44 75 VAL A CA 1
ATOM 606 C C . VAL A 1 75 ? 20.415 3.333 -37.294 1.00 79.44 75 VAL A C 1
ATOM 608 O O . VAL A 1 75 ? 20.930 3.439 -38.397 1.00 79.44 75 VAL A O 1
ATOM 611 N N . GLU A 1 76 ? 19.613 4.284 -36.802 1.00 67.56 76 GLU A N 1
ATOM 612 C CA . GLU A 1 76 ? 19.284 5.523 -37.541 1.00 67.56 76 GLU A CA 1
ATOM 613 C C . GLU A 1 76 ? 20.481 6.464 -37.761 1.00 67.56 76 GLU A C 1
ATOM 615 O O . GLU A 1 76 ? 20.411 7.384 -38.575 1.00 67.56 76 GLU A O 1
ATOM 620 N N . LYS A 1 77 ? 21.579 6.267 -37.024 1.00 59.09 77 LYS A N 1
ATOM 621 C CA . LYS A 1 77 ? 22.768 7.131 -37.065 1.00 59.09 77 LYS A CA 1
ATOM 622 C C . LYS A 1 77 ? 23.885 6.607 -37.981 1.00 59.09 77 LYS A C 1
ATOM 624 O O . LYS A 1 77 ? 24.949 7.226 -38.023 1.00 59.09 77 LYS A O 1
ATOM 629 N N . THR A 1 78 ? 23.652 5.485 -38.667 1.00 50.69 78 THR A N 1
ATOM 630 C CA . THR A 1 78 ? 24.563 4.860 -39.645 1.00 50.69 78 THR A CA 1
ATOM 631 C C . THR A 1 78 ? 23.969 4.971 -41.041 1.00 50.69 78 THR A C 1
ATOM 633 O O . THR A 1 78 ? 24.742 5.273 -41.976 1.00 50.69 78 THR A O 1
#

pLDDT: mean 90.8, std 11.54, range [42.06, 97.56]

Sequence (78 aa):
MEQHLKVGVEVEKDENDLFTKENLCKAVKCVMDKDSQIGFLVKETHMKWKELLSSPTFMSNYIDNFIKELHGLLVEKT

Radius of gyration: 20.66 Å; chains: 1; bounding box: 42×34×59 Å

Organism: Solanum verrucosum (NCBI:txid315347)